Protein AF-A0A519Z9G1-F1 (afdb_monomer)

Structure (mmCIF, N/CA/C/O backbone):
data_AF-A0A519Z9G1-F1
#
_entry.id   AF-A0A519Z9G1-F1
#
loop_
_atom_site.group_PDB
_atom_site.id
_atom_site.type_symbol
_atom_site.label_atom_id
_atom_site.label_alt_id
_atom_site.label_comp_id
_atom_site.label_asym_id
_atom_site.label_entity_id
_atom_site.label_seq_id
_atom_site.pdbx_PDB_ins_code
_atom_site.Cartn_x
_atom_site.Cartn_y
_atom_site.Cartn_z
_atom_site.occupancy
_atom_site.B_iso_or_equiv
_atom_site.auth_seq_id
_atom_site.auth_comp_id
_atom_site.auth_asym_id
_atom_site.auth_atom_id
_atom_site.pdbx_PDB_model_num
ATOM 1 N N . MET A 1 1 ? 26.631 20.058 7.274 1.00 40.16 1 MET A N 1
ATOM 2 C CA . MET A 1 1 ? 25.271 19.690 6.826 1.00 40.16 1 MET A CA 1
ATOM 3 C C . MET A 1 1 ? 24.634 18.919 7.968 1.00 40.16 1 MET A C 1
ATOM 5 O O . MET A 1 1 ? 25.283 18.038 8.509 1.00 40.16 1 MET A O 1
ATOM 9 N N . ASN A 1 2 ? 23.494 19.404 8.455 1.00 38.84 2 ASN A N 1
ATOM 10 C CA . ASN A 1 2 ? 22.996 19.176 9.811 1.00 38.84 2 ASN A CA 1
ATOM 11 C C . ASN A 1 2 ? 22.231 17.844 9.906 1.00 38.84 2 ASN A C 1
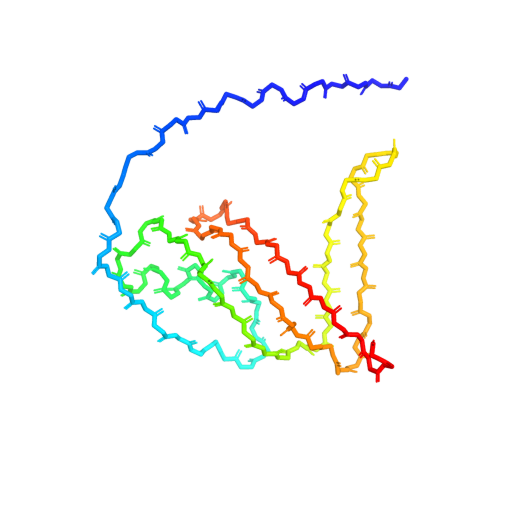ATOM 13 O O . ASN A 1 2 ? 21.124 17.739 9.387 1.00 38.84 2 ASN A O 1
ATOM 17 N N . THR A 1 3 ? 22.812 16.838 10.561 1.00 52.75 3 THR A N 1
ATOM 18 C CA . THR A 1 3 ? 22.134 15.583 10.916 1.00 52.75 3 THR A CA 1
ATOM 19 C C . THR A 1 3 ? 21.250 15.845 12.132 1.00 52.75 3 THR A C 1
ATOM 21 O O . THR A 1 3 ? 21.639 15.569 13.265 1.00 52.75 3 THR A O 1
ATOM 24 N N . ALA A 1 4 ? 20.081 16.453 11.929 1.00 46.72 4 ALA A N 1
ATOM 25 C CA . ALA A 1 4 ? 19.088 16.520 12.992 1.00 46.72 4 ALA A CA 1
ATOM 26 C C . ALA A 1 4 ? 18.592 15.091 13.247 1.00 46.72 4 ALA A C 1
ATOM 28 O O . ALA A 1 4 ? 17.929 14.494 12.400 1.00 46.72 4 ALA A O 1
ATOM 29 N N . ALA A 1 5 ? 18.980 14.517 14.386 1.00 52.91 5 ALA A N 1
ATOM 30 C CA . ALA A 1 5 ? 18.414 13.269 14.866 1.00 52.91 5 ALA A CA 1
ATOM 31 C C . ALA A 1 5 ? 16.890 13.427 14.914 1.00 52.91 5 ALA A C 1
ATOM 33 O O . ALA A 1 5 ? 16.388 14.343 15.568 1.00 52.91 5 ALA A O 1
ATOM 34 N N . ILE A 1 6 ? 16.160 12.554 14.220 1.00 60.31 6 ILE A N 1
ATOM 35 C CA . ILE A 1 6 ? 14.712 12.450 14.380 1.00 60.31 6 ILE A CA 1
ATOM 36 C C . ILE A 1 6 ? 14.493 11.905 15.793 1.00 60.31 6 ILE A C 1
ATOM 38 O O . ILE A 1 6 ? 14.525 10.698 16.024 1.00 60.31 6 ILE A O 1
ATOM 42 N N . GLN A 1 7 ? 14.349 12.801 16.769 1.00 55.47 7 GLN A N 1
ATOM 43 C CA . GLN A 1 7 ? 13.873 12.460 18.103 1.00 55.47 7 GLN A CA 1
ATOM 44 C C . GLN A 1 7 ? 12.367 12.216 18.002 1.00 55.47 7 GLN A C 1
ATOM 46 O O . GLN A 1 7 ? 11.553 13.070 18.330 1.00 55.47 7 GLN A O 1
ATOM 51 N N . SER A 1 8 ? 12.004 11.057 17.459 1.00 66.94 8 SER A N 1
ATOM 52 C CA . SER A 1 8 ? 10.635 10.56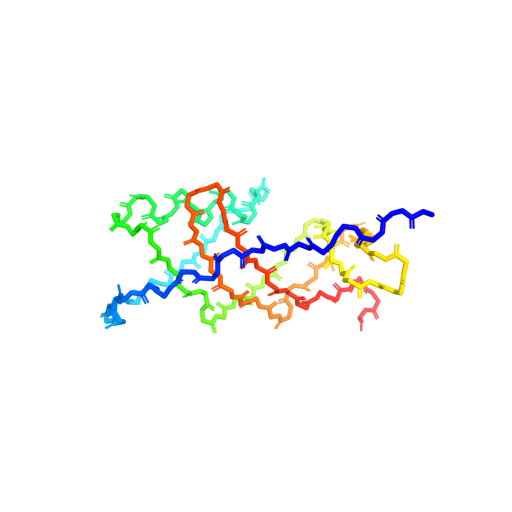3 17.495 1.00 66.94 8 SER A CA 1
ATOM 53 C C . SER A 1 8 ? 10.391 9.990 18.885 1.00 66.94 8 SER A C 1
ATOM 55 O O . SER A 1 8 ? 10.978 8.966 19.239 1.00 66.94 8 SER A O 1
ATOM 57 N N . GLU A 1 9 ? 9.531 10.626 19.678 1.00 74.38 9 GLU A N 1
ATOM 58 C CA . GLU A 1 9 ? 8.978 9.988 20.871 1.00 74.38 9 GLU A CA 1
ATOM 59 C C . GLU A 1 9 ? 8.217 8.732 20.433 1.00 74.38 9 GLU A C 1
ATOM 61 O O . GLU A 1 9 ? 7.179 8.803 19.777 1.00 74.38 9 GLU A O 1
ATOM 66 N N . ALA A 1 10 ? 8.764 7.557 20.743 1.00 75.31 10 ALA A N 1
ATOM 67 C CA . ALA A 1 10 ? 8.081 6.302 20.481 1.00 75.31 10 ALA A CA 1
ATOM 68 C C . ALA A 1 10 ? 6.927 6.152 21.479 1.00 75.31 10 ALA A C 1
ATOM 70 O O . ALA A 1 10 ? 7.149 6.041 22.687 1.00 75.31 10 ALA A O 1
ATOM 71 N N . GLN A 1 11 ? 5.692 6.142 20.980 1.00 80.12 11 GLN A N 1
ATOM 72 C CA . GLN A 1 11 ? 4.514 5.863 21.795 1.00 80.12 11 GLN A CA 1
ATOM 73 C C . GLN A 1 11 ? 4.156 4.381 21.712 1.00 80.12 11 GLN A C 1
ATOM 75 O O . GLN A 1 11 ? 3.937 3.835 20.632 1.00 80.12 11 GLN A O 1
ATOM 80 N N . VAL A 1 12 ? 4.060 3.728 22.870 1.00 83.31 12 VAL A N 1
ATOM 81 C CA . VAL A 1 12 ? 3.554 2.355 22.952 1.00 83.31 12 VAL A CA 1
ATOM 82 C C . VAL A 1 12 ? 2.034 2.397 22.850 1.00 83.31 12 VAL A C 1
ATOM 84 O O . VAL A 1 12 ? 1.355 2.865 23.763 1.00 83.31 12 VAL A O 1
ATOM 87 N N . GLN A 1 13 ? 1.496 1.879 21.751 1.00 81.25 13 GLN A N 1
ATOM 88 C CA . GLN A 1 13 ? 0.058 1.706 21.581 1.00 81.25 13 GLN A CA 1
ATOM 89 C C . GLN A 1 13 ? -0.360 0.292 21.985 1.00 81.25 13 GLN A C 1
ATOM 91 O O . GLN A 1 13 ? 0.282 -0.697 21.636 1.00 81.25 13 GLN A O 1
ATOM 96 N N . SER A 1 14 ? -1.454 0.197 22.739 1.00 82.19 14 SER A N 1
ATOM 97 C CA . SER A 1 14 ? -2.081 -1.076 23.101 1.00 82.19 14 SER A CA 1
ATOM 98 C C . SER A 1 14 ? -3.334 -1.295 22.261 1.00 82.19 14 SER A C 1
ATOM 100 O O . SER A 1 14 ? -4.111 -0.372 22.034 1.00 82.19 14 SER A O 1
ATOM 102 N N . GLY A 1 15 ? -3.565 -2.533 21.839 1.00 80.69 15 GLY A N 1
ATOM 103 C CA . GLY A 1 15 ? -4.734 -2.914 21.055 1.00 80.69 15 GLY A CA 1
ATOM 104 C C . GLY A 1 15 ? -4.970 -4.418 21.113 1.00 80.69 15 GLY A C 1
ATOM 105 O O . GLY A 1 15 ? -4.172 -5.160 21.685 1.00 80.69 15 GLY A O 1
ATOM 106 N N . ARG A 1 16 ? -6.069 -4.884 20.508 1.00 82.56 16 ARG A N 1
ATOM 107 C CA . ARG A 1 16 ? -6.273 -6.317 20.264 1.00 82.56 16 ARG A CA 1
ATOM 108 C C . ARG A 1 16 ? -6.335 -6.596 18.778 1.00 82.56 16 ARG A C 1
ATOM 110 O O . ARG A 1 16 ? -7.064 -5.939 18.038 1.00 82.56 16 ARG A O 1
ATOM 117 N N . LEU A 1 17 ? -5.634 -7.646 18.380 1.00 79.25 17 LEU A N 1
ATOM 118 C CA . LEU A 1 17 ? -5.938 -8.344 17.144 1.00 79.25 17 LEU A CA 1
ATOM 119 C C . LEU A 1 17 ? -7.182 -9.217 17.381 1.00 79.25 17 LEU A C 1
ATOM 121 O O . LEU A 1 17 ? -7.462 -9.623 18.509 1.00 79.25 17 LEU A O 1
ATOM 125 N N . GLY A 1 18 ? -7.963 -9.475 16.335 1.00 82.12 18 GLY A N 1
ATOM 126 C CA . GLY A 1 18 ? -9.182 -10.290 16.452 1.00 82.12 18 GLY A CA 1
ATOM 127 C C . GLY A 1 18 ? -10.226 -10.040 15.368 1.00 82.12 18 GLY A C 1
ATOM 128 O O . GLY A 1 18 ? -11.143 -10.838 15.211 1.00 82.12 18 GLY A O 1
ATOM 129 N N . ARG A 1 19 ? -10.069 -8.963 14.593 1.00 89.75 19 ARG A N 1
ATOM 130 C CA . ARG A 1 19 ? -10.816 -8.721 13.359 1.00 89.75 19 ARG A CA 1
ATOM 131 C C . ARG A 1 19 ? -9.861 -8.857 12.178 1.00 89.75 19 ARG A C 1
ATOM 133 O O . ARG A 1 19 ? -8.804 -8.232 12.180 1.00 89.75 19 ARG A O 1
ATOM 140 N N . LEU A 1 20 ? -10.240 -9.673 11.200 1.00 92.12 20 LEU A N 1
ATOM 141 C CA . LEU A 1 20 ? -9.543 -9.807 9.927 1.00 92.12 20 LEU A CA 1
ATOM 142 C C . LEU A 1 20 ? -10.410 -9.172 8.842 1.00 92.12 20 LEU A C 1
ATOM 144 O O . LEU A 1 20 ? -11.598 -9.476 8.750 1.00 92.12 20 LEU A O 1
ATOM 148 N N . VAL A 1 21 ? -9.809 -8.306 8.035 1.00 93.69 21 VAL A N 1
ATOM 149 C CA . VAL A 1 21 ? -10.421 -7.773 6.820 1.00 93.69 21 VAL A CA 1
ATOM 150 C C . VAL A 1 21 ? -9.598 -8.283 5.650 1.00 93.69 21 VAL A C 1
ATOM 152 O O . VAL A 1 21 ? -8.383 -8.108 5.624 1.00 93.69 21 VAL A O 1
ATOM 155 N N . VAL A 1 22 ? -10.265 -8.935 4.703 1.00 95.44 22 VAL A N 1
ATOM 156 C CA . VAL A 1 22 ? -9.696 -9.263 3.396 1.00 95.44 22 VAL A CA 1
ATOM 157 C C . VAL A 1 22 ? -10.372 -8.337 2.404 1.00 95.44 22 VAL A C 1
ATOM 159 O O . VAL A 1 22 ? -11.600 -8.308 2.332 1.00 95.44 22 VAL A O 1
ATOM 162 N N . ALA A 1 23 ? -9.584 -7.562 1.671 1.00 94.75 23 ALA A N 1
ATOM 163 C CA . ALA A 1 23 ? -10.103 -6.568 0.750 1.00 94.75 23 ALA A CA 1
ATOM 164 C C . ALA A 1 23 ? -9.353 -6.589 -0.573 1.00 94.75 23 ALA A C 1
ATOM 166 O O . ALA A 1 23 ? -8.201 -7.012 -0.657 1.00 94.75 23 ALA A O 1
ATOM 167 N N . ARG A 1 24 ? -10.043 -6.106 -1.601 1.00 95.69 24 ARG A N 1
ATOM 168 C CA . ARG A 1 24 ? -9.484 -5.822 -2.914 1.00 95.69 24 ARG A CA 1
ATOM 169 C C . ARG A 1 24 ? -9.699 -4.341 -3.178 1.00 95.69 24 ARG A C 1
ATOM 171 O O . ARG A 1 24 ? -10.846 -3.897 -3.207 1.00 95.69 24 ARG A O 1
ATOM 178 N N . LEU A 1 25 ? -8.606 -3.604 -3.334 1.00 95.12 25 LEU A N 1
ATOM 179 C CA . LEU A 1 25 ? -8.666 -2.197 -3.719 1.00 95.12 25 LEU A CA 1
ATOM 180 C C . LEU A 1 25 ? -9.079 -2.093 -5.189 1.00 95.12 25 LEU A C 1
ATOM 182 O O . LEU A 1 25 ? -8.886 -3.041 -5.965 1.00 95.12 25 LEU A O 1
ATOM 186 N N . LYS A 1 26 ? -9.719 -0.985 -5.566 1.00 95.88 26 LYS A N 1
ATOM 187 C CA . LYS A 1 26 ? -10.132 -0.806 -6.956 1.00 95.88 26 LYS A CA 1
ATOM 188 C C . LYS A 1 26 ? -8.920 -0.436 -7.818 1.00 95.88 26 LYS A C 1
ATOM 190 O O . LYS A 1 26 ? -7.927 0.069 -7.303 1.00 95.88 26 LYS A O 1
ATOM 195 N N . PRO A 1 27 ? -8.993 -0.681 -9.136 1.00 93.94 27 PRO A N 1
ATOM 196 C CA . PRO A 1 27 ? -7.965 -0.216 -10.056 1.00 93.94 27 PRO A CA 1
ATOM 197 C C . PRO A 1 27 ? -7.840 1.311 -10.037 1.00 93.94 27 PRO A C 1
ATOM 199 O O . PRO A 1 27 ? -8.846 2.002 -9.877 1.00 93.94 27 PRO A O 1
ATOM 202 N N . ASN A 1 28 ? -6.636 1.808 -10.322 1.00 93.31 28 ASN A N 1
ATOM 203 C CA . ASN A 1 28 ? -6.327 3.232 -10.510 1.00 93.31 28 ASN A CA 1
ATOM 204 C C . ASN A 1 28 ? -6.586 4.118 -9.277 1.00 93.31 28 ASN A C 1
ATOM 206 O O . ASN A 1 28 ? -6.744 5.328 -9.421 1.00 93.31 28 ASN A O 1
ATOM 210 N N . GLU A 1 29 ? -6.660 3.524 -8.088 1.00 94.25 29 GLU A N 1
ATOM 211 C CA . GLU A 1 29 ? -6.680 4.252 -6.822 1.00 94.25 29 GLU A CA 1
ATOM 212 C C . GLU A 1 29 ? -5.314 4.134 -6.141 1.00 94.25 29 GLU A C 1
ATOM 214 O O . GLU A 1 29 ? -4.625 3.120 -6.289 1.00 94.25 29 GLU A O 1
ATOM 219 N N . ASP A 1 30 ? -4.941 5.162 -5.381 1.00 94.75 30 ASP A N 1
ATOM 220 C CA . ASP A 1 30 ? -3.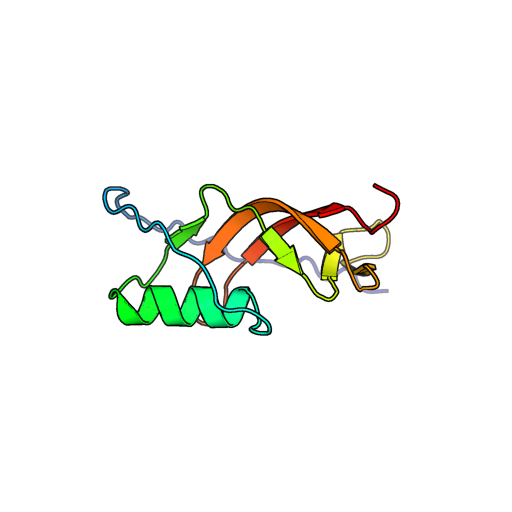770 5.105 -4.514 1.00 94.75 30 ASP A CA 1
ATOM 221 C C . ASP A 1 30 ? -3.986 4.076 -3.390 1.00 94.75 30 ASP A C 1
ATOM 223 O O . ASP A 1 30 ? -5.060 3.993 -2.784 1.00 94.75 30 ASP A O 1
ATOM 227 N N . ILE A 1 31 ? -2.966 3.259 -3.119 1.00 94.88 31 ILE A N 1
ATOM 228 C CA . ILE A 1 31 ? -3.074 2.162 -2.149 1.00 94.88 31 ILE A CA 1
ATOM 229 C C . ILE A 1 31 ? -3.279 2.682 -0.729 1.00 94.88 31 ILE A C 1
ATOM 231 O O . ILE A 1 31 ? -4.043 2.075 0.027 1.00 94.88 31 ILE A O 1
ATOM 235 N N . ILE A 1 32 ? -2.591 3.761 -0.354 1.00 95.69 32 ILE A N 1
ATOM 236 C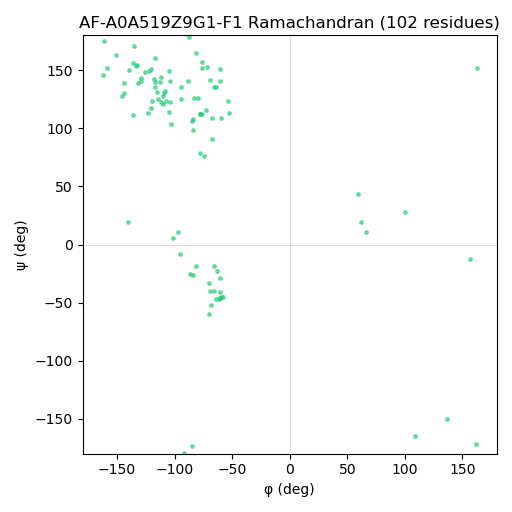 CA . ILE A 1 32 ? -2.648 4.317 0.995 1.00 95.69 32 ILE A CA 1
ATOM 237 C C . ILE A 1 32 ? -4.036 4.912 1.219 1.00 95.69 32 ILE A C 1
ATOM 239 O O . ILE A 1 32 ? -4.730 4.499 2.153 1.00 95.69 32 ILE A O 1
ATOM 243 N N . ASP A 1 33 ? -4.485 5.779 0.312 1.00 96.88 33 ASP A N 1
ATOM 244 C CA . ASP A 1 33 ? -5.790 6.436 0.415 1.00 96.88 33 ASP A CA 1
ATOM 24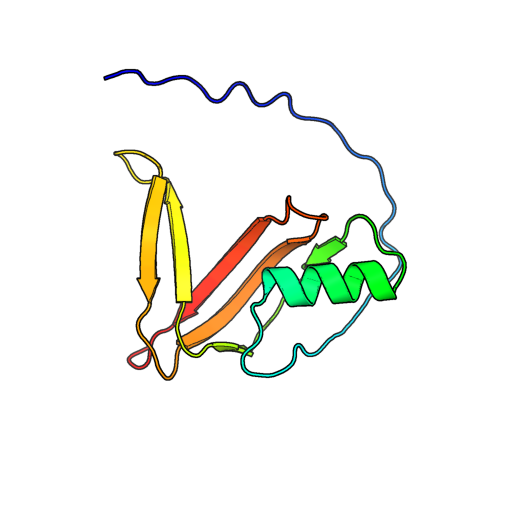5 C C . ASP A 1 33 ? -6.939 5.416 0.451 1.00 96.88 33 ASP A C 1
ATOM 247 O O . ASP A 1 33 ? -7.833 5.487 1.305 1.00 96.88 33 ASP A O 1
ATOM 251 N N . SER A 1 34 ? -6.909 4.409 -0.429 1.00 96.75 34 SER A N 1
ATOM 252 C CA . SER A 1 34 ? -7.958 3.387 -0.470 1.00 96.75 34 SER A CA 1
ATOM 253 C C . SER A 1 34 ? -7.931 2.454 0.742 1.00 96.75 34 SER A C 1
ATOM 255 O O . SER A 1 34 ? -8.994 2.019 1.201 1.00 96.75 34 SER A O 1
ATOM 257 N N . ALA A 1 35 ? -6.758 2.157 1.309 1.00 96.44 35 ALA A N 1
ATOM 258 C CA . ALA A 1 35 ? -6.658 1.382 2.543 1.00 96.44 35 ALA A CA 1
ATOM 259 C C . ALA A 1 35 ? -7.171 2.168 3.764 1.00 96.44 35 ALA A C 1
ATOM 261 O O . ALA A 1 35 ? -7.884 1.599 4.601 1.00 96.44 35 ALA A O 1
ATOM 262 N N . GLU A 1 36 ? -6.875 3.467 3.856 1.00 97.56 36 GLU A N 1
ATOM 263 C CA . GLU A 1 36 ? -7.402 4.348 4.904 1.00 97.56 36 GLU A CA 1
ATOM 264 C C . GLU A 1 36 ? -8.927 4.482 4.812 1.00 97.56 36 GLU A C 1
ATOM 266 O O . GLU A 1 36 ? -9.630 4.281 5.809 1.00 97.56 36 GLU A O 1
ATOM 271 N N . ALA A 1 37 ? -9.463 4.720 3.611 1.00 97.00 37 ALA A N 1
ATOM 272 C CA . ALA A 1 37 ? -10.904 4.793 3.372 1.00 97.00 37 ALA A CA 1
ATOM 273 C C . ALA A 1 37 ? -11.616 3.474 3.725 1.00 97.00 37 ALA A C 1
ATOM 275 O O . ALA A 1 37 ? -12.683 3.470 4.356 1.00 97.00 37 ALA A O 1
ATOM 276 N N . LEU A 1 38 ? -11.010 2.334 3.380 1.00 96.12 38 LEU A N 1
ATOM 277 C CA . LEU A 1 38 ? -11.514 1.019 3.761 1.00 96.12 38 LEU A CA 1
ATOM 278 C C . LEU A 1 38 ? -11.545 0.855 5.287 1.00 96.12 38 LEU A C 1
ATOM 280 O O . LEU A 1 38 ? -12.564 0.413 5.827 1.00 96.12 38 LEU A O 1
ATOM 284 N N . CYS A 1 39 ? -10.470 1.225 5.986 1.00 95.81 39 CYS A N 1
ATOM 285 C CA . CYS A 1 39 ? -10.411 1.162 7.445 1.00 95.81 39 CYS A CA 1
ATOM 286 C C . CYS A 1 39 ? -11.493 2.042 8.085 1.00 95.81 39 CYS A C 1
ATOM 288 O O . CYS A 1 39 ? -12.247 1.562 8.940 1.00 95.81 39 CYS A O 1
ATOM 290 N N . ALA A 1 40 ? -11.654 3.278 7.606 1.00 96.25 40 ALA A N 1
ATOM 291 C CA . ALA A 1 40 ? -12.688 4.199 8.065 1.00 96.25 40 ALA A CA 1
ATOM 292 C C . ALA A 1 40 ? -14.101 3.611 7.892 1.00 96.25 40 ALA A C 1
ATOM 294 O O . ALA A 1 40 ? -14.892 3.619 8.837 1.00 96.25 40 ALA A O 1
ATOM 295 N N . SER A 1 41 ? -14.397 3.006 6.734 1.00 96.00 41 SER A N 1
ATOM 296 C CA . SER A 1 41 ? -15.707 2.384 6.463 1.00 96.00 41 SER A CA 1
ATOM 297 C C . SER A 1 41 ? -16.048 1.205 7.390 1.00 96.00 41 SER A C 1
ATOM 299 O O . SER A 1 41 ? -17.222 0.904 7.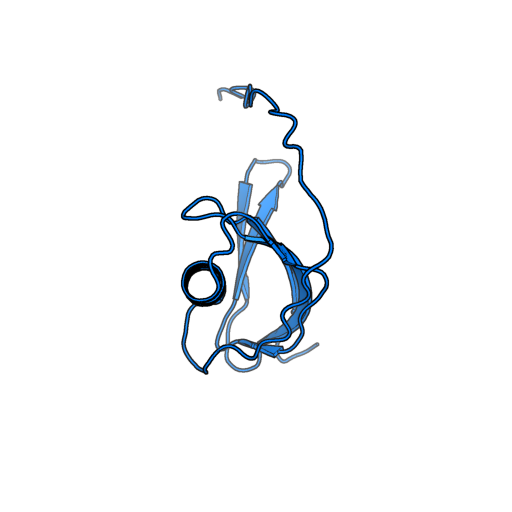599 1.00 96.00 41 SER A O 1
ATOM 301 N N . HIS A 1 42 ? -15.040 0.565 7.993 1.00 93.88 42 HIS A N 1
ATOM 302 C CA . HIS A 1 42 ? -15.203 -0.546 8.939 1.00 93.88 42 HIS A CA 1
ATOM 303 C C . HIS A 1 42 ? -15.042 -0.122 10.410 1.00 93.88 42 HIS A C 1
ATOM 305 O O . HIS A 1 42 ? -15.027 -0.980 11.306 1.00 93.88 42 HIS A O 1
ATOM 311 N N . GLY A 1 43 ? -14.891 1.179 10.686 1.00 93.75 43 GLY A N 1
ATOM 312 C CA . GLY A 1 43 ? -14.597 1.686 12.027 1.00 93.75 43 GLY A CA 1
ATOM 313 C C . GLY A 1 43 ? -13.292 1.105 12.582 1.00 93.75 43 GLY A C 1
ATOM 314 O O . GLY A 1 43 ? -13.254 0.609 13.711 1.00 93.75 43 GLY A O 1
ATOM 315 N N . ILE A 1 44 ? -12.249 1.047 11.753 1.00 93.19 44 ILE A N 1
ATOM 316 C CA . ILE A 1 44 ? -10.891 0.648 12.130 1.00 93.19 44 ILE A CA 1
ATOM 317 C C . ILE A 1 44 ? -10.043 1.920 12.185 1.00 93.19 44 ILE A C 1
ATOM 319 O O . ILE A 1 44 ? -9.832 2.559 11.162 1.00 93.19 44 ILE A O 1
ATOM 323 N N . SER A 1 45 ? -9.572 2.291 13.376 1.00 91.06 45 SER A N 1
ATOM 324 C CA . SER A 1 45 ? -8.712 3.469 13.575 1.00 91.06 45 SER A CA 1
ATOM 325 C C . SER A 1 45 ? -7.225 3.180 13.366 1.00 91.06 45 SER A C 1
ATOM 327 O O . SER A 1 45 ? -6.466 4.092 13.070 1.00 91.06 45 SER A O 1
ATOM 329 N N . LEU A 1 46 ? -6.819 1.923 13.558 1.00 92.81 46 LEU A N 1
ATOM 330 C CA . LEU A 1 46 ? -5.466 1.430 13.331 1.00 92.81 46 LEU A CA 1
ATOM 331 C C . LEU A 1 46 ? -5.561 -0.012 12.835 1.00 92.81 46 LEU A C 1
ATOM 333 O O . LEU A 1 46 ? -6.224 -0.844 13.467 1.00 92.81 46 LEU A O 1
ATOM 337 N N . ALA A 1 47 ? -4.912 -0.306 11.714 1.00 94.56 47 ALA A N 1
ATOM 338 C CA . ALA A 1 47 ? -4.826 -1.651 11.161 1.00 94.56 47 ALA A CA 1
ATOM 339 C C . ALA A 1 47 ? -3.372 -2.049 10.930 1.00 94.56 47 ALA A C 1
ATOM 341 O O . ALA A 1 47 ? -2.547 -1.219 10.567 1.00 94.56 47 ALA A O 1
ATOM 342 N N . VAL A 1 48 ? -3.086 -3.343 11.068 1.00 94.56 48 VAL A N 1
ATOM 343 C CA . VAL A 1 48 ? -1.815 -3.930 10.635 1.00 94.56 48 VAL A CA 1
ATOM 344 C C . VAL A 1 48 ? -2.059 -4.685 9.335 1.00 94.56 48 VAL A C 1
ATOM 346 O O . VAL A 1 48 ? -2.879 -5.610 9.297 1.00 94.56 48 VAL A O 1
ATOM 349 N N . VAL A 1 49 ? -1.330 -4.323 8.283 1.00 96.38 49 VAL A N 1
ATOM 350 C CA . VAL A 1 49 ? -1.330 -5.041 7.008 1.00 96.38 49 VAL A CA 1
ATOM 351 C C . VAL A 1 49 ? -0.498 -6.304 7.171 1.00 96.38 49 VAL A C 1
ATOM 353 O O . VAL A 1 49 ? 0.715 -6.264 7.366 1.00 96.38 49 VAL A O 1
ATOM 356 N N . ARG A 1 50 ? -1.174 -7.453 7.114 1.00 94.38 50 ARG A N 1
ATOM 357 C CA . ARG A 1 50 ? -0.554 -8.778 7.283 1.00 94.38 50 ARG A CA 1
ATOM 358 C C . ARG A 1 50 ? 0.125 -9.296 6.017 1.00 94.38 50 ARG A C 1
ATOM 360 O O . ARG A 1 50 ? 0.901 -10.240 6.104 1.00 94.38 50 ARG A O 1
ATOM 367 N N . GLY A 1 51 ? -0.228 -8.733 4.871 1.00 95.75 51 GLY A N 1
ATOM 368 C CA . GLY A 1 51 ? 0.177 -9.192 3.552 1.00 95.75 51 GLY A CA 1
ATOM 369 C C . GLY A 1 51 ? -0.734 -8.593 2.488 1.00 95.75 51 GLY A C 1
ATOM 370 O O . GLY A 1 51 ? -1.906 -8.318 2.752 1.00 95.75 51 GLY A O 1
ATOM 371 N N . GLY A 1 52 ? -0.201 -8.430 1.286 1.00 96.00 52 GLY A N 1
ATOM 372 C CA . GLY A 1 52 ? -0.937 -7.980 0.115 1.00 96.00 52 GLY A CA 1
ATOM 373 C C . GLY A 1 52 ? -0.156 -8.314 -1.148 1.00 96.00 52 GLY A C 1
ATOM 374 O O . GLY A 1 52 ? 1.073 -8.320 -1.124 1.00 96.00 52 GLY A O 1
ATOM 375 N N . LEU A 1 53 ? -0.892 -8.624 -2.212 1.00 97.12 53 LEU A N 1
ATOM 376 C CA . LEU A 1 53 ? -0.389 -8.871 -3.560 1.00 97.12 53 LEU A CA 1
ATOM 377 C C . LEU A 1 53 ? -1.260 -8.085 -4.538 1.00 97.12 53 LEU A C 1
ATOM 379 O O . LEU A 1 53 ? -2.443 -7.852 -4.266 1.00 97.12 53 LEU A O 1
ATOM 383 N N . GLY A 1 54 ? -0.699 -7.730 -5.684 1.00 96.06 54 GLY A N 1
ATOM 384 C CA . GLY A 1 54 ? -1.422 -7.037 -6.740 1.00 96.06 54 GLY A CA 1
ATOM 385 C C . GLY A 1 54 ? -0.474 -6.366 -7.716 1.00 96.06 54 GLY A C 1
ATOM 386 O O . GLY A 1 54 ? 0.732 -6.539 -7.623 1.00 96.06 54 GLY A O 1
ATOM 387 N N . SER A 1 55 ? -1.038 -5.571 -8.610 1.00 95.81 55 SER A N 1
ATOM 388 C CA . SER A 1 55 ? -0.301 -4.839 -9.631 1.00 95.81 55 SER A CA 1
ATOM 389 C C . SER A 1 55 ? -0.536 -3.340 -9.474 1.00 95.81 55 SER A C 1
ATOM 391 O O . SER A 1 55 ? -1.619 -2.914 -9.060 1.00 95.81 55 SER A O 1
ATOM 393 N N . LEU A 1 56 ? 0.445 -2.551 -9.880 1.00 96.69 56 LEU A N 1
ATOM 394 C CA . LEU A 1 56 ? 0.392 -1.101 -9.972 1.00 96.69 56 LEU A CA 1
ATOM 395 C C . LEU A 1 56 ? 0.564 -0.653 -11.426 1.00 96.69 56 LEU A C 1
ATOM 397 O O . LEU A 1 56 ? 1.065 -1.396 -12.273 1.00 96.69 56 LEU A O 1
ATOM 401 N N . ILE A 1 57 ? 0.143 0.580 -11.715 1.00 95.69 57 ILE A N 1
ATOM 402 C CA . ILE A 1 57 ? 0.530 1.232 -12.969 1.00 95.69 57 ILE A CA 1
ATOM 403 C C . ILE A 1 57 ? 2.020 1.551 -12.879 1.00 95.69 57 ILE A C 1
ATOM 405 O O . ILE A 1 57 ? 2.784 0.991 -13.650 1.00 95.69 57 ILE A O 1
ATOM 409 N N . ASP A 1 58 ? 2.420 2.355 -11.900 1.00 95.38 58 ASP A N 1
ATOM 410 C CA . ASP A 1 58 ? 3.797 2.674 -11.522 1.00 95.38 58 ASP A CA 1
ATOM 411 C C . ASP A 1 58 ? 3.944 2.606 -9.990 1.00 95.38 58 ASP A C 1
ATOM 413 O O . ASP A 1 58 ? 2.962 2.419 -9.269 1.00 95.38 58 ASP A O 1
ATOM 417 N N . GLY A 1 59 ? 5.174 2.678 -9.483 1.00 95.06 59 GLY A N 1
ATOM 418 C CA . GLY A 1 59 ? 5.445 2.623 -8.048 1.00 95.06 59 GLY A CA 1
ATOM 419 C C . GLY A 1 59 ? 6.336 3.763 -7.578 1.00 95.06 59 GLY A C 1
ATOM 420 O O . GLY A 1 59 ? 7.294 4.124 -8.251 1.00 95.06 59 GLY A O 1
ATOM 421 N N . GLU A 1 60 ? 6.061 4.271 -6.381 1.00 95.44 60 GLU A N 1
ATOM 422 C CA . GLU A 1 60 ? 6.947 5.181 -5.657 1.00 95.44 60 GLU A CA 1
ATOM 423 C C . GLU A 1 60 ? 7.340 4.529 -4.334 1.00 95.44 60 GLU A C 1
ATOM 425 O O . GLU A 1 60 ? 6.489 4.139 -3.530 1.00 95.44 60 GLU A O 1
ATOM 430 N N . LEU A 1 61 ? 8.642 4.387 -4.111 1.00 95.88 61 LEU A N 1
ATOM 431 C CA . LEU A 1 61 ? 9.200 3.859 -2.874 1.00 95.88 61 LEU A CA 1
ATOM 432 C C . LEU A 1 61 ? 10.143 4.879 -2.259 1.00 95.88 61 LEU A C 1
ATOM 434 O O . LEU A 1 61 ? 10.840 5.610 -2.955 1.00 95.88 61 LEU A O 1
ATOM 438 N N . GLN A 1 62 ? 10.230 4.857 -0.935 1.00 95.75 62 GLN A N 1
ATOM 439 C CA . GLN A 1 62 ? 11.252 5.584 -0.201 1.00 95.75 62 GLN A CA 1
ATOM 440 C C . GLN A 1 62 ? 12.136 4.608 0.553 1.00 95.75 62 GLN A C 1
ATOM 442 O O . GLN A 1 62 ? 11.659 3.636 1.143 1.00 95.75 62 GLN A O 1
ATOM 447 N N . TYR A 1 63 ? 13.437 4.874 0.561 1.00 93.31 63 TYR A N 1
ATOM 448 C CA . TYR A 1 63 ? 14.387 4.096 1.340 1.00 93.31 63 TYR A CA 1
ATOM 449 C C . TYR A 1 63 ? 15.437 4.988 1.995 1.00 93.31 63 TYR A C 1
ATOM 451 O O . TYR A 1 63 ? 15.823 6.042 1.485 1.00 93.31 63 TYR A O 1
ATOM 459 N N . LEU A 1 64 ? 15.930 4.545 3.151 1.00 93.31 64 LEU A N 1
ATOM 460 C CA . LEU A 1 64 ? 16.988 5.241 3.871 1.00 93.31 64 LEU A CA 1
ATOM 461 C C . LEU A 1 64 ? 18.360 4.829 3.320 1.00 93.31 64 LEU A C 1
ATOM 463 O O . LEU A 1 64 ? 18.909 3.788 3.683 1.00 93.31 64 LEU A O 1
ATOM 467 N N . GLY A 1 65 ? 18.918 5.661 2.443 1.00 91.62 65 GLY A N 1
ATOM 468 C CA . GLY A 1 65 ? 20.276 5.521 1.926 1.00 91.62 65 GLY A CA 1
ATOM 469 C C . GLY A 1 65 ? 21.328 6.202 2.810 1.00 91.62 65 GLY A C 1
ATOM 470 O O . GLY A 1 65 ? 21.030 6.876 3.796 1.00 91.62 65 GLY A O 1
ATOM 471 N N . ARG A 1 66 ? 22.607 6.094 2.418 1.00 93.06 66 ARG A N 1
ATOM 472 C CA . ARG A 1 66 ? 23.730 6.742 3.138 1.00 93.06 66 ARG A CA 1
ATOM 473 C C . ARG A 1 66 ? 23.615 8.267 3.197 1.00 93.06 66 ARG A C 1
ATOM 475 O O . ARG A 1 66 ? 24.131 8.879 4.126 1.00 93.06 66 ARG A O 1
ATOM 482 N N . SER A 1 67 ? 22.965 8.862 2.201 1.00 93.31 67 SER A N 1
ATOM 483 C CA . SER A 1 67 ? 22.800 10.313 2.071 1.00 93.31 67 SER A CA 1
ATOM 484 C C . SER A 1 67 ? 21.458 10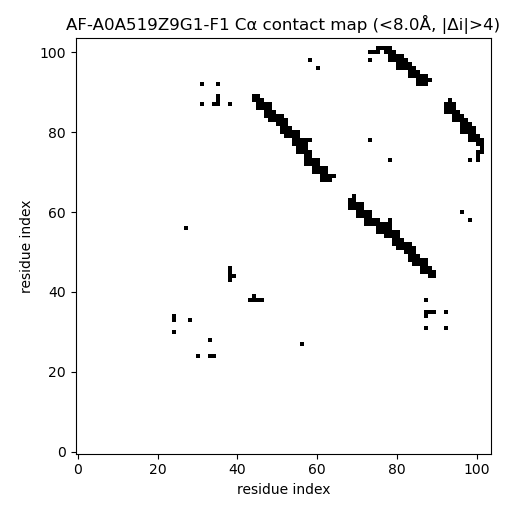.820 2.614 1.00 93.31 67 SER A C 1
ATOM 486 O O . SER A 1 67 ? 21.122 11.975 2.376 1.00 93.31 67 SER A O 1
ATOM 488 N N . GLY A 1 68 ? 20.698 9.980 3.327 1.00 94.19 68 GLY A N 1
ATOM 489 C CA . GLY A 1 68 ? 19.355 10.295 3.819 1.00 94.19 68 GLY A CA 1
ATOM 490 C C . GLY A 1 68 ? 18.259 9.535 3.075 1.00 94.19 68 GLY A C 1
ATOM 491 O O . GLY A 1 68 ? 18.536 8.539 2.405 1.00 94.19 68 GLY A O 1
ATOM 492 N N . MET A 1 69 ? 17.015 9.995 3.234 1.00 94.88 69 MET A N 1
ATOM 493 C CA . MET A 1 69 ? 15.868 9.424 2.526 1.00 94.88 69 MET A CA 1
ATOM 494 C C . MET A 1 69 ? 16.022 9.652 1.022 1.00 94.88 69 MET A C 1
ATOM 496 O O . MET A 1 69 ? 16.418 10.739 0.600 1.00 94.88 69 MET A O 1
ATOM 500 N N . GLN A 1 70 ? 15.746 8.621 0.236 1.00 95.44 70 GLN A N 1
ATOM 501 C CA . GLN A 1 70 ? 15.808 8.658 -1.217 1.00 95.44 70 GLN A CA 1
ATOM 502 C C . GLN A 1 70 ? 14.538 8.061 -1.799 1.00 95.44 70 GLN A C 1
ATOM 504 O O . GLN A 1 70 ? 14.064 7.032 -1.316 1.00 95.44 70 GLN A O 1
ATOM 509 N N . ASP A 1 71 ? 14.044 8.704 -2.848 1.00 95.25 71 ASP A N 1
ATOM 510 C CA . ASP A 1 71 ? 12.899 8.240 -3.617 1.00 95.25 71 ASP A CA 1
ATOM 511 C C . ASP A 1 71 ? 13.381 7.303 -4.737 1.00 95.25 71 ASP A C 1
ATOM 513 O O . ASP A 1 71 ? 14.423 7.535 -5.362 1.00 95.25 71 ASP A O 1
ATOM 517 N N . ILE A 1 72 ? 12.629 6.235 -4.978 1.00 94.94 72 ILE A N 1
ATOM 518 C CA . ILE A 1 72 ? 12.776 5.329 -6.114 1.00 94.94 72 ILE A CA 1
ATOM 519 C C . ILE A 1 72 ? 11.439 5.305 -6.837 1.00 94.94 72 ILE A C 1
ATOM 521 O O . ILE A 1 72 ? 10.467 4.746 -6.328 1.00 94.94 72 ILE A O 1
ATOM 525 N N . HIS A 1 73 ? 11.444 5.834 -8.054 1.00 96.38 73 HIS A N 1
ATOM 526 C CA . HIS A 1 73 ? 10.364 5.624 -8.999 1.00 96.38 73 HIS A CA 1
ATOM 527 C C . HIS A 1 73 ? 10.574 4.289 -9.723 1.00 96.38 73 HIS A C 1
ATOM 529 O O . HIS A 1 73 ? 11.635 4.059 -10.313 1.00 96.38 73 HIS A O 1
ATOM 535 N N . VAL A 1 74 ? 9.569 3.420 -9.689 1.00 96.31 74 VAL A N 1
ATOM 536 C CA . VAL A 1 74 ? 9.511 2.167 -10.446 1.00 96.31 74 VAL A CA 1
ATOM 537 C C . VAL A 1 74 ? 8.575 2.397 -11.634 1.00 96.31 74 VAL A C 1
ATOM 539 O O . VAL A 1 74 ? 7.357 2.4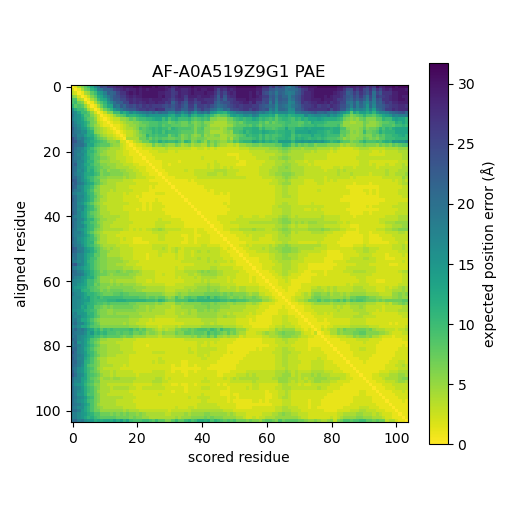73 -11.442 1.00 96.31 74 VAL A O 1
ATOM 542 N N . PRO A 1 75 ? 9.118 2.565 -12.851 1.00 95.38 75 PRO A N 1
ATOM 543 C CA . PRO A 1 75 ? 8.325 2.979 -13.994 1.00 95.38 75 PRO A CA 1
ATOM 544 C C . PRO A 1 75 ? 7.349 1.891 -14.439 1.00 95.38 75 PRO A C 1
ATOM 546 O O . PRO A 1 75 ? 7.669 0.705 -14.477 1.00 95.38 75 PRO A O 1
ATOM 549 N N . GLY A 1 76 ? 6.160 2.342 -14.822 1.00 93.75 76 GLY A N 1
ATOM 550 C CA . GLY A 1 76 ? 5.102 1.518 -15.388 1.00 93.75 76 GLY A CA 1
ATOM 551 C C . GLY A 1 76 ? 5.092 1.405 -16.918 1.00 93.75 76 GLY A C 1
ATOM 552 O O . GLY A 1 76 ? 5.877 2.071 -17.600 1.00 93.75 76 GLY A O 1
ATOM 553 N N . PRO A 1 77 ? 4.116 0.658 -17.483 1.00 93.44 77 PRO A N 1
ATOM 554 C CA . PRO A 1 77 ? 3.164 -0.211 -16.781 1.00 93.44 77 PRO A CA 1
ATOM 555 C C . PRO A 1 77 ? 3.760 -1.586 -16.439 1.00 93.44 77 PRO A C 1
ATOM 557 O O . PRO A 1 77 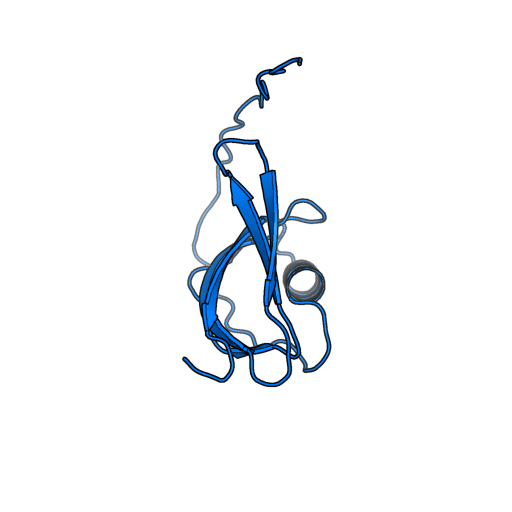? 4.736 -2.010 -17.052 1.00 93.44 77 PRO A O 1
ATOM 560 N N . GLY A 1 78 ? 3.096 -2.323 -15.541 1.00 92.62 78 GLY A N 1
ATOM 561 C CA . GLY A 1 78 ? 3.427 -3.725 -15.247 1.00 92.62 78 GLY A CA 1
ATOM 562 C C . GLY A 1 78 ? 4.251 -3.927 -13.979 1.00 92.62 78 GLY A C 1
ATOM 563 O O . GLY A 1 78 ? 5.008 -4.886 -13.898 1.00 92.62 78 GLY A O 1
ATOM 564 N N . VAL A 1 79 ? 4.111 -3.025 -13.006 1.00 97.44 79 VAL A N 1
ATOM 565 C CA . VAL A 1 79 ? 4.753 -3.162 -11.697 1.00 97.44 79 VAL A CA 1
ATOM 566 C C . VAL A 1 79 ? 3.943 -4.128 -10.835 1.00 97.44 79 VAL A C 1
ATOM 568 O O . VAL A 1 79 ? 2.747 -3.926 -10.627 1.00 97.44 79 VAL A O 1
ATOM 571 N N . GLU A 1 80 ? 4.585 -5.156 -10.290 1.00 97.94 80 GLU A N 1
ATOM 572 C CA . GLU A 1 80 ? 3.940 -6.164 -9.444 1.00 97.94 80 GLU A CA 1
ATOM 573 C C . GLU A 1 80 ? 4.350 -6.006 -7.975 1.00 97.94 80 GLU A C 1
ATOM 575 O O . GLU A 1 80 ? 5.528 -5.918 -7.635 1.00 97.94 80 GLU A O 1
ATOM 580 N N . ILE A 1 81 ? 3.365 -6.019 -7.079 1.00 97.62 81 ILE A N 1
ATOM 581 C CA . ILE A 1 81 ? 3.546 -6.045 -5.627 1.00 97.62 81 ILE A CA 1
ATOM 582 C C . ILE A 1 81 ? 3.733 -7.499 -5.196 1.00 97.62 81 ILE A C 1
ATOM 584 O O . ILE A 1 81 ? 2.776 -8.276 -5.126 1.00 97.62 81 ILE A O 1
ATOM 588 N N . LEU A 1 82 ? 4.966 -7.855 -4.842 1.00 97.81 82 LEU A N 1
ATOM 589 C CA . LEU A 1 82 ? 5.324 -9.192 -4.359 1.00 97.81 82 LEU A CA 1
ATOM 590 C C . LEU A 1 82 ? 5.063 -9.365 -2.861 1.00 97.81 82 LEU A C 1
ATOM 592 O O . LEU A 1 82 ? 4.859 -10.478 -2.375 1.00 97.81 82 LEU A O 1
ATOM 596 N N . SER A 1 83 ? 5.096 -8.266 -2.110 1.00 97.31 83 SER A N 1
ATOM 597 C CA . SER A 1 83 ? 4.686 -8.239 -0.711 1.00 97.31 83 SER A CA 1
ATOM 598 C C . SER A 1 83 ? 4.330 -6.824 -0.281 1.00 97.31 83 SER A C 1
ATOM 600 O O . SER A 1 83 ? 4.872 -5.855 -0.811 1.00 97.31 83 SER A O 1
ATOM 602 N N . LEU A 1 84 ? 3.437 -6.725 0.700 1.00 97.50 84 LEU A N 1
ATOM 603 C CA . LEU A 1 84 ? 3.026 -5.480 1.332 1.00 97.50 84 LEU A CA 1
ATOM 604 C C . LEU A 1 84 ? 2.782 -5.738 2.817 1.00 97.50 84 LEU A C 1
ATOM 606 O O . LEU A 1 84 ? 2.073 -6.679 3.179 1.00 97.50 84 LEU A O 1
ATOM 610 N N . SER A 1 85 ? 3.355 -4.911 3.680 1.00 97.50 85 SER A N 1
ATOM 611 C CA . SER A 1 85 ? 3.169 -4.992 5.129 1.00 97.50 85 SER A CA 1
ATOM 612 C C . SER A 1 85 ? 3.316 -3.616 5.764 1.00 97.50 85 SER A C 1
ATOM 614 O O . SER A 1 85 ? 3.845 -2.702 5.140 1.00 97.50 85 SER A O 1
ATOM 616 N N . GLY A 1 86 ? 2.845 -3.462 6.997 1.00 96.06 86 GLY A N 1
ATOM 617 C CA . GLY A 1 86 ? 2.948 -2.203 7.727 1.00 96.06 86 GLY A CA 1
ATOM 618 C C . GLY A 1 86 ? 1.657 -1.858 8.444 1.00 96.06 86 GLY A C 1
ATOM 619 O O . GLY A 1 86 ? 0.908 -2.748 8.858 1.00 96.06 86 GLY A O 1
ATOM 620 N N . GLU A 1 87 ? 1.403 -0.568 8.591 1.00 95.69 87 GLU A N 1
ATOM 621 C CA . GLU A 1 87 ? 0.309 -0.033 9.390 1.00 95.69 87 GLU A CA 1
ATOM 622 C C . GLU A 1 87 ? -0.510 0.970 8.582 1.00 95.69 87 GLU A C 1
ATOM 624 O O . GLU A 1 87 ? 0.033 1.772 7.824 1.00 95.69 87 GLU A O 1
ATOM 629 N N . ILE A 1 88 ? -1.828 0.923 8.767 1.00 96.62 88 ILE A N 1
ATOM 630 C CA . ILE A 1 88 ? -2.759 1.916 8.234 1.00 96.62 88 ILE A CA 1
ATOM 631 C C . ILE A 1 88 ? -3.294 2.724 9.405 1.00 96.62 88 ILE A C 1
ATOM 633 O O . ILE A 1 88 ? -3.909 2.166 10.321 1.00 96.62 88 ILE A O 1
ATOM 637 N N . ALA A 1 89 ? -3.072 4.031 9.350 1.00 94.81 89 ALA A N 1
ATOM 638 C CA . ALA A 1 89 ? -3.545 5.003 10.320 1.00 94.81 89 ALA A CA 1
ATOM 639 C C . ALA A 1 89 ? -3.912 6.292 9.571 1.00 94.81 89 ALA A C 1
ATOM 641 O O . ALA A 1 89 ? -3.152 6.680 8.690 1.00 94.81 89 ALA A O 1
ATOM 642 N N . PRO A 1 90 ? -5.018 6.978 9.911 1.00 94.94 90 PRO A N 1
ATOM 643 C CA . PRO A 1 90 ? -5.466 8.160 9.173 1.00 94.94 90 PRO A CA 1
ATOM 644 C C . PRO A 1 90 ? -4.369 9.225 9.022 1.00 94.94 90 PRO A C 1
ATOM 646 O O . PRO A 1 90 ? -3.948 9.820 10.017 1.00 94.94 90 PRO A O 1
ATOM 649 N N . GLY A 1 91 ? -3.907 9.455 7.790 1.00 94.75 91 GLY A N 1
ATOM 650 C CA . GLY A 1 91 ? -2.857 10.423 7.454 1.00 94.75 91 GLY A CA 1
ATOM 651 C C . GLY A 1 91 ? -1.458 10.099 7.996 1.00 94.75 91 GLY A C 1
ATOM 652 O O . GLY A 1 91 ? -0.581 10.961 7.970 1.00 94.75 91 GLY A O 1
ATOM 653 N N . ALA A 1 92 ? -1.246 8.893 8.521 1.00 94.75 92 ALA A N 1
ATOM 654 C CA . ALA A 1 92 ? 0.018 8.452 9.113 1.00 94.75 92 ALA A CA 1
ATOM 655 C C . ALA A 1 92 ? 0.351 6.995 8.752 1.00 94.75 92 ALA A C 1
ATOM 657 O O . ALA A 1 92 ? 1.133 6.340 9.445 1.00 94.75 92 ALA A O 1
ATOM 658 N N . SER A 1 93 ? -0.264 6.475 7.689 1.00 96.56 93 SER A N 1
ATOM 659 C CA . SER A 1 93 ? -0.012 5.125 7.201 1.00 96.56 93 SER A CA 1
ATOM 660 C C . SER A 1 93 ? 1.449 4.951 6.793 1.00 96.56 93 SER A C 1
ATOM 662 O O . SER A 1 93 ? 2.068 5.833 6.200 1.00 96.56 93 SER A O 1
ATOM 664 N N . SER A 1 94 ? 2.003 3.785 7.105 1.00 95.06 94 SER A N 1
ATOM 665 C CA . SER A 1 94 ? 3.378 3.431 6.777 1.00 95.06 94 SER A CA 1
ATOM 666 C C . SER A 1 94 ? 3.400 2.014 6.240 1.00 95.06 94 SER A C 1
ATOM 668 O O . SER A 1 94 ? 3.141 1.053 6.968 1.00 95.06 94 SER A O 1
ATOM 670 N N . LEU A 1 95 ? 3.693 1.894 4.948 1.00 96.38 95 LEU A N 1
ATOM 671 C CA . LEU A 1 95 ? 3.742 0.623 4.248 1.00 96.38 95 LEU A CA 1
ATOM 672 C C . LEU A 1 95 ? 5.143 0.361 3.714 1.00 96.38 95 LEU A C 1
ATOM 674 O O . LEU A 1 95 ? 5.841 1.253 3.243 1.00 96.38 95 LEU A O 1
ATOM 678 N N . GLN A 1 96 ? 5.528 -0.903 3.788 1.00 96.81 96 GLN A N 1
ATOM 679 C CA . GLN A 1 96 ? 6.726 -1.450 3.182 1.00 96.81 96 GLN A CA 1
ATOM 680 C C . GLN A 1 96 ? 6.284 -2.450 2.128 1.00 96.81 96 GLN A C 1
ATOM 682 O O . GLN A 1 96 ? 5.444 -3.316 2.401 1.00 96.81 96 GLN A O 1
ATOM 687 N N . ALA A 1 97 ? 6.861 -2.332 0.940 1.00 97.00 97 ALA A N 1
ATOM 688 C CA . ALA A 1 97 ? 6.537 -3.181 -0.188 1.00 97.00 97 ALA A CA 1
ATOM 689 C C . ALA A 1 97 ? 7.800 -3.713 -0.860 1.00 97.00 97 ALA A C 1
ATOM 691 O O . ALA A 1 97 ? 8.862 -3.092 -0.811 1.00 97.00 97 ALA A O 1
ATOM 692 N N . VAL A 1 98 ? 7.653 -4.860 -1.515 1.00 97.19 98 VAL A N 1
ATOM 693 C CA . VAL A 1 98 ? 8.611 -5.349 -2.508 1.00 97.19 98 VAL A CA 1
ATOM 694 C C . VAL A 1 98 ? 7.913 -5.287 -3.852 1.00 97.19 98 VAL A C 1
ATOM 696 O O . VAL A 1 98 ? 6.844 -5.884 -4.004 1.00 97.19 98 VAL A O 1
ATOM 699 N N . LEU A 1 99 ? 8.514 -4.560 -4.789 1.00 97.31 99 LEU A N 1
ATOM 700 C CA . LEU A 1 99 ? 8.006 -4.382 -6.143 1.00 97.31 99 LEU A CA 1
ATOM 701 C C . LEU A 1 99 ? 8.933 -5.086 -7.139 1.00 97.31 99 LEU A C 1
ATOM 703 O O . LEU A 1 99 ? 10.147 -5.089 -6.937 1.00 97.31 99 LEU A O 1
ATOM 707 N N . ALA A 1 100 ? 8.352 -5.660 -8.187 1.00 97.25 100 ALA A N 1
ATOM 708 C CA . ALA A 1 100 ? 9.050 -6.101 -9.392 1.00 97.25 100 ALA A CA 1
ATOM 709 C C . ALA A 1 100 ? 8.612 -5.220 -10.562 1.00 97.25 100 ALA A C 1
ATOM 711 O O . ALA A 1 100 ? 7.431 -4.872 -10.653 1.00 97.25 100 ALA A O 1
ATOM 712 N N . ASP A 1 101 ? 9.552 -4.845 -11.424 1.00 96.19 101 ASP A N 1
ATOM 713 C CA . ASP A 1 101 ? 9.228 -4.157 -12.670 1.00 96.19 101 ASP A CA 1
ATOM 714 C C . ASP A 1 101 ? 8.874 -5.174 -13.774 1.00 96.19 101 ASP A C 1
ATOM 716 O O . ASP A 1 101 ? 8.723 -6.373 -13.524 1.00 96.19 101 ASP A O 1
ATOM 720 N N . ALA A 1 102 ? 8.693 -4.690 -15.003 1.00 94.19 102 ALA A N 1
ATOM 721 C CA . ALA A 1 102 ? 8.304 -5.532 -16.130 1.00 94.19 102 ALA A CA 1
ATOM 722 C C . ALA A 1 102 ? 9.370 -6.575 -16.531 1.00 94.19 102 ALA A C 1
ATOM 724 O O . ALA A 1 102 ? 9.029 -7.545 -17.214 1.00 94.19 102 ALA A O 1
ATOM 725 N N . ASP A 1 103 ? 10.629 -6.388 -16.126 1.00 93.62 103 ASP A N 1
ATOM 726 C CA . ASP A 1 103 ? 11.745 -7.288 -16.424 1.00 93.62 103 ASP A CA 1
ATOM 727 C C . ASP A 1 103 ? 12.005 -8.314 -15.298 1.00 93.62 103 ASP A C 1
ATOM 729 O O . ASP A 1 103 ? 12.746 -9.281 -15.514 1.00 93.62 103 ASP A O 1
ATOM 733 N N . GLY A 1 104 ? 11.336 -8.171 -14.145 1.00 86.06 104 GLY A N 1
ATOM 734 C CA . GLY A 1 104 ? 11.350 -9.114 -13.015 1.00 86.06 104 GLY A CA 1
ATOM 735 C C . GLY A 1 104 ? 12.303 -8.727 -11.893 1.00 86.06 104 GLY A C 1
ATOM 736 O O . GLY A 1 104 ? 12.921 -9.661 -11.327 1.00 86.06 104 GLY A O 1
#

Solvent-accessible surface area (backbone atoms only — not comparable to full-atom values): 6820 Å² total; per-residue (Å²): 133,85,82,75,75,82,82,70,83,82,75,90,81,85,84,80,88,86,81,87,86,86,84,79,81,67,85,98,57,59,68,65,63,52,51,41,54,52,29,54,76,68,75,42,76,66,46,74,45,89,60,46,73,53,73,40,57,52,46,82,46,77,45,82,50,99,92,40,80,42,80,44,79,43,71,53,72,55,20,34,36,76,34,33,34,42,41,42,30,85,97,65,55,46,76,50,72,43,77,32,49,74,90,101

Sequence (104 aa):
MNTAAIQSEAQVQSGRLGRLVVARLKPNEDIIDSAEALCASHGISLAVVRGGLGSLIDGELQYLGRSGMQDIHVPGPGVEILSLSGEIAPGASSLQAVLADADG

Secondary structure (DSSP, 8-state):
------------------------PPTTS-HHHHHHHHHHHTT-SSEEE----EEESSEEEEEEETTEEEEEEE-SS-EEEEEEEEEE-TTT-EEEEEEE-TT-

Foldseek 3Di:
DDPPPPPDPDDDDDDDDDDDDDDDFDPPDDPLVRVLVVCVVVVHQKDWDPKDWDAHQWDWDWDQDPVGIDIDTGHDDPKIWPIKTFMRHVVDTDIDTDIDHPVD

Nearest PDB structures (foldseek):
  9g6k-assembly1_LY  TM=3.385E-01  e=3.415E+00  Toxoplasma gondii
  6s1o-assembly1_E  TM=2.550E-01  e=4.844E+00  Homo sapiens

Radius of gyration: 15.76 Å; Cα contacts (8 Å, |Δi|>4): 147; chains: 1; bounding box: 41×30×40 Å

Mean predicted aligned error: 5.96 Å

pLDDT: mean 90.39, std 12.4, range [38.84, 97.94]